Protein AF-A0A1R3GGT5-F1 (afdb_monomer)

Sequence (107 aa):
MNANYIEAIVSGESCETVCIETCCVNTAIVSVSSGVNHSLTTALHSIEIALGVINEDFQESNSMQQLQHLQPFRIVIYNAKGVARPLFISSLQETISVYNPHVLIIT

Organism: NCBI:txid93759

pLDDT: mean 75.82, std 15.11, range [42.5, 95.81]

Mean predicted aligned error: 9.36 Å

Secondary structure (DSSP, 8-state):
--EEEEEEEE-GGGPPPEEEEES-EEEEEEEEEEEEETTTTEEEEEEEEEEEE----S-SSSGGGTGGG-PPEEEEEE--S-TTSTTHHHHHHHHHHHH--SEEEE-

Solvent-accessible surface area (backbone atoms only — not comparable to full-atom values): 6461 Å² total; per-residue (Å²): 134,76,62,53,74,48,80,47,77,41,52,36,75,77,44,72,69,46,77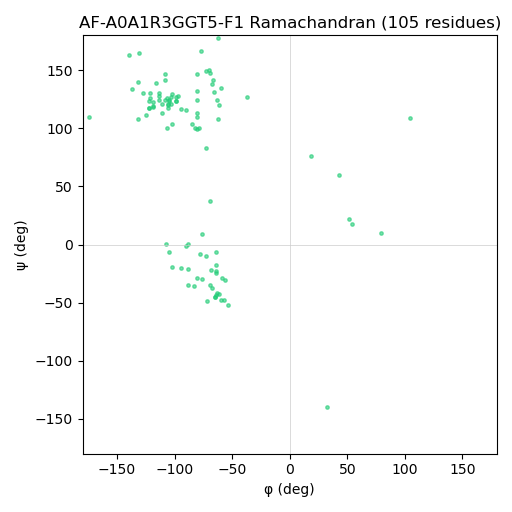,46,80,40,67,59,58,78,40,77,49,77,48,78,49,78,48,75,40,81,92,74,78,35,52,36,36,42,38,38,37,40,33,35,53,65,72,79,79,72,70,94,72,84,57,82,69,59,62,79,70,60,61,67,41,28,40,30,41,40,53,48,66,48,77,85,44,93,57,36,66,61,53,49,52,50,49,45,68,72,64,61,51,78,40,80,46,79,86

Foldseek 3Di:
DDKDKDKDKDWFLPDAKDKDWAFDFPDKDKDWDWDQDPVVRGITIIIIIITHHPPVPVDDDDCPVVSVPGGIAMEMEAEQSDVPDPCSVVVVVVVCVVRVHPHYHYD

Nearest PDB structures (foldseek):
  7uvl-assembly1_H  TM=6.398E-01  e=2.656E+00  Homo sapiens
  1pn4-assembly2_C  TM=3.522E-01  e=6.978E-01  Candida tropicalis
  1uw6-assembly3_O  TM=4.949E-01  e=4.589E+00  Lymnaea stagnalis
  3ce8-assembly1_A  TM=2.461E-01  e=7.929E+00  Shewanella baltica OS155

Structure (mmCIF, N/CA/C/O backbone):
data_AF-A0A1R3GGT5-F1
#
_entry.id   AF-A0A1R3GGT5-F1
#
loop_
_atom_site.group_PDB
_atom_site.id
_atom_site.type_symbol
_atom_site.label_atom_id
_atom_site.label_alt_id
_atom_site.label_comp_id
_atom_site.label_asym_id
_atom_site.label_entity_id
_atom_site.label_seq_id
_atom_site.pdbx_PDB_ins_code
_atom_site.Cartn_x
_atom_site.Cartn_y
_atom_site.Cartn_z
_atom_site.occupancy
_atom_site.B_iso_or_equiv
_atom_site.auth_seq_id
_atom_site.auth_comp_id
_atom_site.auth_asym_id
_atom_site.auth_atom_id
_atom_site.pdbx_PDB_model_num
ATOM 1 N N . MET A 1 1 ? -9.090 17.500 20.651 1.00 45.94 1 MET A N 1
ATOM 2 C CA . MET A 1 1 ? -9.144 16.324 19.760 1.00 45.94 1 MET A CA 1
ATOM 3 C C . MET A 1 1 ? -7.907 15.495 20.046 1.00 45.94 1 MET A C 1
ATOM 5 O O . MET A 1 1 ? -6.816 16.000 19.816 1.00 45.94 1 MET A O 1
ATOM 9 N N . ASN A 1 2 ? -8.058 14.296 20.608 1.00 49.56 2 ASN A N 1
ATOM 10 C CA . ASN A 1 2 ? -6.944 13.353 20.706 1.00 49.56 2 ASN A CA 1
ATOM 11 C C . ASN A 1 2 ? -6.823 12.661 19.346 1.00 49.56 2 ASN A C 1
ATOM 13 O O . ASN A 1 2 ? -7.750 11.973 18.927 1.00 49.56 2 ASN A O 1
ATOM 17 N N . ALA A 1 3 ? -5.729 12.908 18.631 1.00 56.28 3 ALA A N 1
ATOM 18 C CA . ALA A 1 3 ? -5.438 12.237 17.372 1.00 56.28 3 ALA A CA 1
ATOM 19 C C . ALA A 1 3 ? -4.453 11.098 17.644 1.00 56.28 3 ALA A C 1
ATOM 21 O O . ALA A 1 3 ? -3.399 11.328 18.237 1.00 56.28 3 ALA A O 1
ATOM 22 N N . ASN A 1 4 ? -4.789 9.883 17.211 1.00 65.00 4 ASN A N 1
ATOM 23 C CA . ASN A 1 4 ? -3.824 8.790 17.183 1.00 65.00 4 ASN A CA 1
ATOM 24 C C . ASN A 1 4 ? -2.965 8.959 15.931 1.00 65.00 4 ASN A C 1
ATOM 26 O O . ASN A 1 4 ? -3.495 9.056 14.824 1.00 65.00 4 ASN A O 1
ATOM 30 N N . TYR A 1 5 ? -1.649 9.020 16.109 1.00 63.41 5 TYR A N 1
ATOM 31 C CA . TYR A 1 5 ? -0.704 9.195 15.013 1.00 63.41 5 TYR A CA 1
ATOM 32 C C . TYR A 1 5 ? -0.032 7.866 14.683 1.00 63.41 5 TYR A C 1
ATOM 34 O O . TYR A 1 5 ? 0.505 7.206 15.572 1.00 63.41 5 TYR A O 1
ATOM 42 N N . ILE A 1 6 ? -0.075 7.479 13.412 1.00 71.56 6 ILE A N 1
ATOM 43 C CA . ILE A 1 6 ? 0.586 6.288 12.888 1.00 71.56 6 ILE A CA 1
ATOM 44 C C . ILE A 1 6 ? 1.528 6.746 11.780 1.00 71.56 6 ILE A C 1
ATOM 46 O O . ILE A 1 6 ? 1.096 7.278 10.761 1.00 71.56 6 ILE A O 1
ATOM 50 N N . GLU A 1 7 ? 2.821 6.524 11.974 1.00 69.88 7 GLU A N 1
ATOM 51 C CA . GLU A 1 7 ? 3.843 6.784 10.964 1.00 69.88 7 GLU A CA 1
ATOM 52 C C . GLU A 1 7 ? 4.266 5.464 10.313 1.00 69.88 7 GLU A C 1
ATOM 54 O O . GLU A 1 7 ? 4.582 4.495 11.007 1.00 69.88 7 GLU A O 1
ATOM 59 N N . ALA A 1 8 ? 4.264 5.418 8.981 1.00 68.50 8 ALA A N 1
ATOM 60 C CA . ALA A 1 8 ? 4.695 4.273 8.192 1.00 68.50 8 ALA A CA 1
ATOM 61 C C . ALA A 1 8 ? 5.662 4.727 7.088 1.00 68.50 8 ALA A C 1
ATOM 63 O O . ALA A 1 8 ? 5.278 5.320 6.080 1.00 68.50 8 ALA A O 1
ATOM 64 N N . ILE A 1 9 ? 6.943 4.405 7.248 1.00 65.56 9 ILE A N 1
ATOM 65 C CA . ILE A 1 9 ? 7.953 4.684 6.224 1.00 65.56 9 ILE A CA 1
ATOM 66 C C . ILE A 1 9 ? 8.036 3.480 5.281 1.00 65.56 9 ILE A C 1
ATOM 68 O O . ILE A 1 9 ? 8.439 2.390 5.688 1.00 65.56 9 ILE A O 1
ATOM 72 N N . VAL A 1 10 ? 7.686 3.679 4.009 1.00 64.31 10 VAL A N 1
ATOM 73 C CA . VAL A 1 10 ? 7.750 2.655 2.961 1.00 64.31 10 VAL A CA 1
ATOM 74 C C . VAL A 1 10 ? 8.916 2.953 2.026 1.00 64.31 10 VAL A C 1
ATOM 76 O O . VAL A 1 10 ? 8.872 3.786 1.120 1.00 64.31 10 VAL A O 1
ATOM 79 N N . SER A 1 11 ? 10.008 2.233 2.242 1.00 63.28 11 SER A N 1
ATOM 80 C CA . SER A 1 11 ? 11.170 2.298 1.367 1.00 63.28 11 SER A CA 1
ATOM 81 C C . SER A 1 11 ? 10.952 1.439 0.124 1.00 63.28 11 SER A C 1
ATOM 83 O O . SER A 1 11 ? 11.154 0.233 0.198 1.00 63.28 11 SER A O 1
ATOM 85 N N . GLY A 1 12 ? 10.578 2.066 -0.999 1.00 62.34 12 GLY A N 1
ATOM 86 C CA . GLY A 1 12 ? 10.643 1.526 -2.368 1.00 62.34 12 GLY A CA 1
ATOM 87 C C . GLY A 1 12 ? 10.446 0.020 -2.514 1.00 62.34 12 GLY A C 1
ATOM 88 O O . GLY A 1 12 ? 9.624 -0.577 -1.841 1.00 62.34 12 GLY A O 1
ATOM 89 N N . GLU A 1 13 ? 11.212 -0.634 -3.387 1.00 60.88 13 GLU A N 1
ATOM 90 C CA . GLU A 1 13 ? 11.026 -2.056 -3.726 1.00 60.88 13 GLU A CA 1
ATOM 91 C C . GLU A 1 13 ? 11.242 -3.059 -2.568 1.00 60.88 13 GLU A C 1
ATOM 93 O O . GLU A 1 13 ? 11.003 -4.258 -2.746 1.00 60.88 13 GLU A O 1
ATOM 98 N N . SER A 1 14 ? 11.693 -2.612 -1.392 1.00 61.06 14 SER A N 1
ATOM 99 C CA . SER A 1 14 ? 12.133 -3.485 -0.298 1.00 61.06 14 SER A CA 1
ATOM 100 C C . SER A 1 14 ? 11.123 -3.658 0.836 1.00 61.06 14 SER A C 1
ATOM 102 O O . SER A 1 14 ? 11.223 -4.641 1.567 1.00 61.06 14 SER A O 1
ATOM 104 N N . CYS A 1 15 ? 10.137 -2.771 0.987 1.00 69.00 15 CYS A N 1
ATOM 105 C CA . CYS A 1 15 ? 9.154 -2.886 2.068 1.00 69.00 15 CYS A CA 1
ATOM 106 C C . CYS A 1 15 ? 8.034 -3.899 1.769 1.00 69.00 15 CYS A C 1
ATOM 108 O O . CYS A 1 15 ? 7.604 -4.077 0.626 1.00 69.00 15 CYS A O 1
ATOM 110 N N . GLU A 1 16 ? 7.547 -4.568 2.812 1.00 78.25 16 GLU A N 1
ATOM 111 C CA . GLU A 1 16 ? 6.346 -5.405 2.741 1.00 78.25 16 GLU A CA 1
ATOM 112 C C . GLU A 1 16 ? 5.069 -4.553 2.743 1.00 78.25 16 GLU A C 1
ATOM 114 O O . GLU A 1 16 ? 5.099 -3.354 3.019 1.00 78.25 16 GLU A O 1
ATOM 119 N N . THR A 1 17 ? 3.940 -5.179 2.403 1.00 82.62 17 THR A N 1
ATOM 120 C CA . THR A 1 17 ? 2.624 -4.535 2.516 1.00 82.62 17 THR A CA 1
ATOM 121 C C . THR A 1 17 ? 2.312 -4.288 3.987 1.00 82.62 17 THR A C 1
ATOM 123 O O . THR A 1 17 ? 2.429 -5.199 4.804 1.00 82.62 17 THR A O 1
ATOM 126 N N . VAL A 1 18 ? 1.887 -3.073 4.323 1.00 85.88 18 VAL A N 1
ATOM 127 C CA . VAL A 1 18 ? 1.536 -2.697 5.697 1.00 85.88 18 VAL A CA 1
ATOM 128 C C . VAL A 1 18 ? 0.019 -2.661 5.820 1.00 85.88 18 VAL A C 1
ATOM 130 O O . VAL A 1 18 ? -0.641 -1.909 5.107 1.00 85.88 18 VAL A O 1
ATOM 133 N N . CYS A 1 19 ? -0.544 -3.463 6.722 1.00 87.12 19 CYS A N 1
ATOM 134 C CA . CYS A 1 19 ? -1.958 -3.397 7.083 1.00 87.12 19 CYS A CA 1
ATOM 135 C C . CYS A 1 19 ? -2.096 -2.740 8.456 1.00 87.12 19 CYS A C 1
ATOM 137 O O . CYS A 1 19 ? -1.498 -3.193 9.431 1.00 87.12 19 CYS A O 1
ATOM 139 N N . ILE A 1 20 ? -2.885 -1.675 8.520 1.00 85.94 20 ILE A N 1
ATOM 140 C CA . ILE A 1 20 ? -3.196 -0.938 9.737 1.00 85.94 20 ILE A CA 1
ATOM 141 C C . ILE A 1 20 ? -4.666 -1.185 10.048 1.00 85.94 20 ILE A C 1
ATOM 143 O O . ILE A 1 20 ? -5.553 -0.737 9.317 1.00 85.94 20 ILE A O 1
ATOM 147 N N . GLU A 1 21 ? -4.917 -1.884 11.149 1.00 84.62 21 GLU A N 1
ATOM 148 C CA . GLU A 1 21 ? -6.24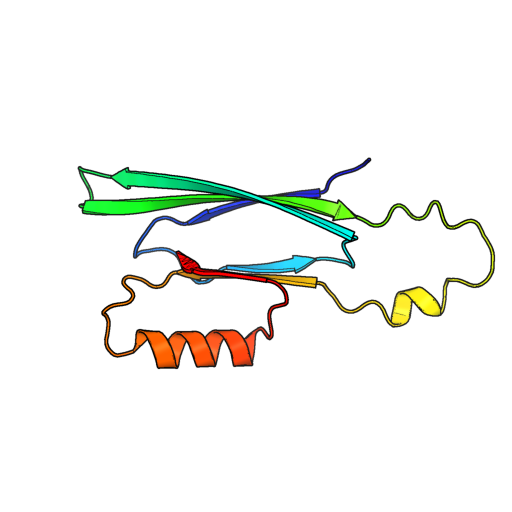9 -2.010 11.732 1.00 84.62 21 GLU A CA 1
ATOM 149 C C . GLU A 1 21 ? -6.399 -0.984 12.855 1.00 84.62 21 GLU A C 1
ATOM 151 O O . GLU A 1 21 ? -5.560 -0.894 13.751 1.00 84.62 21 GLU A O 1
ATOM 156 N N . THR A 1 22 ? -7.467 -0.194 12.805 1.00 74.75 22 THR A N 1
ATOM 157 C CA . THR A 1 22 ? -7.781 0.802 13.830 1.00 74.75 22 THR A CA 1
ATOM 158 C C . THR A 1 22 ? -9.236 0.681 14.277 1.00 74.75 22 THR A C 1
ATOM 160 O O . THR A 1 22 ? -10.055 0.015 13.634 1.00 74.75 22 THR A O 1
ATOM 163 N N . CYS A 1 23 ? -9.565 1.302 15.411 1.00 73.62 23 CYS A N 1
ATOM 164 C CA . CYS A 1 23 ? -10.945 1.447 15.862 1.00 73.62 23 CYS A CA 1
ATOM 165 C C . CYS A 1 23 ? -11.764 2.270 14.851 1.00 73.62 23 CYS A C 1
ATOM 167 O O . CYS A 1 23 ? -11.253 2.746 13.838 1.00 73.62 23 CYS A O 1
ATOM 169 N N . CYS A 1 24 ? -13.060 2.446 15.097 1.00 70.06 24 CYS A N 1
ATOM 170 C CA . CYS A 1 24 ? -13.857 3.312 14.237 1.00 70.06 24 CYS A CA 1
ATOM 171 C C . CYS A 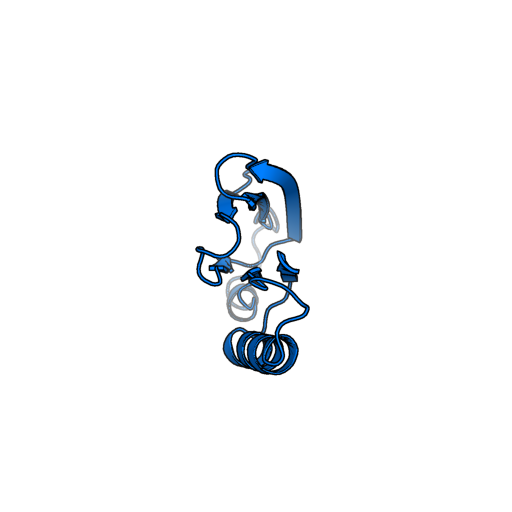1 24 ? -13.345 4.756 14.270 1.00 70.06 24 CYS A C 1
ATOM 173 O O . CYS A 1 24 ? -13.309 5.413 15.312 1.00 70.06 24 CYS A O 1
ATOM 175 N N . VAL A 1 25 ? -12.954 5.240 13.094 1.00 71.06 25 VAL A N 1
ATOM 176 C CA . VAL A 1 25 ? -12.441 6.591 12.868 1.00 71.06 25 VAL A CA 1
ATOM 177 C C . VAL A 1 25 ? -13.476 7.404 12.101 1.00 71.06 25 VAL A C 1
ATOM 179 O O . VAL A 1 25 ? -14.129 6.887 11.198 1.00 71.06 25 VAL A O 1
ATOM 182 N N . ASN A 1 26 ? -13.624 8.683 12.451 1.00 70.44 26 ASN A N 1
ATOM 183 C CA . ASN A 1 26 ? -14.448 9.616 11.672 1.00 70.44 26 ASN A CA 1
ATOM 184 C C . ASN A 1 26 ? -13.623 10.276 10.561 1.00 70.44 26 ASN A C 1
ATOM 186 O O . ASN A 1 26 ? -14.112 10.536 9.467 1.00 70.44 26 ASN A O 1
ATOM 190 N N . THR A 1 27 ? -12.343 10.522 10.850 1.00 74.88 27 THR A N 1
ATOM 191 C CA . THR A 1 27 ? -11.441 11.231 9.947 1.00 74.88 27 THR A CA 1
ATOM 192 C C . THR A 1 27 ? -10.087 10.538 9.920 1.00 74.88 27 THR A C 1
ATOM 194 O O . THR A 1 27 ? -9.516 10.247 10.968 1.00 74.88 27 THR A O 1
ATOM 197 N N . ALA A 1 28 ? -9.540 10.329 8.725 1.00 79.00 28 ALA A N 1
ATOM 198 C CA . ALA A 1 28 ? -8.148 9.946 8.519 1.00 79.00 28 ALA A CA 1
ATOM 199 C C . ALA A 1 28 ? -7.476 11.002 7.634 1.00 79.00 28 ALA A C 1
ATOM 201 O O . ALA A 1 28 ? -7.980 11.324 6.558 1.00 79.00 28 ALA A O 1
ATOM 202 N N . ILE A 1 29 ? -6.358 11.555 8.097 1.00 82.81 29 ILE A N 1
ATOM 203 C CA . ILE A 1 29 ? -5.516 12.476 7.333 1.00 82.81 29 ILE A CA 1
ATOM 204 C C . ILE A 1 29 ? -4.273 11.704 6.922 1.00 82.81 29 ILE A C 1
ATOM 206 O O . ILE A 1 29 ? -3.551 11.197 7.777 1.00 82.81 29 ILE A O 1
ATOM 210 N N . VAL A 1 30 ? -4.040 11.620 5.616 1.00 84.56 30 VAL A N 1
ATOM 211 C CA . VAL A 1 30 ? -2.885 10.931 5.041 1.00 84.56 30 VAL A CA 1
ATOM 212 C C . VAL A 1 30 ? -1.961 11.973 4.422 1.00 84.56 30 VAL A C 1
ATOM 214 O O . VAL A 1 30 ? -2.369 12.711 3.526 1.00 84.56 30 VAL A O 1
ATOM 217 N N . SER A 1 31 ? -0.722 12.024 4.899 1.00 85.00 31 SER A N 1
ATOM 218 C CA . SER A 1 31 ? 0.364 12.805 4.315 1.00 85.00 31 SER A CA 1
ATOM 219 C C . SER A 1 31 ? 1.331 11.845 3.633 1.00 85.00 31 SER A C 1
ATOM 221 O O . SER A 1 31 ? 1.779 10.868 4.230 1.00 85.00 31 SER A O 1
ATOM 223 N N . VAL A 1 32 ? 1.617 12.096 2.357 1.00 85.81 32 VAL A N 1
ATOM 224 C CA . VAL A 1 32 ? 2.543 11.285 1.563 1.00 85.81 32 VAL A CA 1
ATOM 225 C C . VAL A 1 32 ? 3.646 12.192 1.056 1.00 85.81 32 VAL A C 1
ATOM 227 O O . VAL A 1 32 ? 3.386 13.167 0.351 1.00 85.81 32 VAL A O 1
ATOM 230 N N . SER A 1 33 ? 4.887 11.844 1.370 1.00 84.62 33 SER A N 1
ATOM 231 C CA . SER A 1 33 ? 6.063 12.450 0.757 1.00 84.62 33 SER A CA 1
ATOM 232 C C . SER A 1 33 ? 6.828 11.388 -0.016 1.00 84.62 33 SER A C 1
ATOM 234 O O . SER A 1 33 ? 6.922 10.234 0.395 1.00 84.62 33 SER A O 1
ATOM 236 N N . SER A 1 34 ? 7.313 11.750 -1.200 1.00 83.69 34 SER A N 1
ATOM 237 C CA . SER A 1 34 ? 8.035 10.832 -2.077 1.00 83.69 34 SER A CA 1
ATOM 238 C C . SER A 1 34 ? 9.317 11.479 -2.567 1.00 83.69 34 SER A C 1
ATOM 240 O O . SER A 1 34 ? 9.338 12.663 -2.901 1.00 83.69 34 SER A O 1
ATOM 242 N N . GLY A 1 35 ? 10.383 10.693 -2.615 1.00 83.19 35 GLY A N 1
ATOM 243 C CA . GLY A 1 35 ? 11.684 11.109 -3.113 1.00 83.19 35 GLY A CA 1
ATOM 244 C C . GLY A 1 35 ? 12.324 10.013 -3.949 1.00 83.19 35 GLY A C 1
ATOM 245 O O . GLY A 1 35 ? 11.937 8.848 -3.885 1.00 83.19 35 GLY A O 1
ATOM 246 N N . VAL A 1 36 ? 13.328 10.387 -4.734 1.00 80.44 36 VAL A N 1
ATOM 247 C CA . VAL A 1 36 ? 14.164 9.432 -5.466 1.00 80.44 36 VAL A CA 1
ATOM 248 C C . VAL A 1 36 ? 15.509 9.364 -4.761 1.00 80.44 36 VAL A C 1
ATOM 250 O O . VAL A 1 36 ? 16.209 10.370 -4.645 1.00 80.44 36 VAL A O 1
ATOM 253 N N . ASN A 1 37 ? 15.885 8.180 -4.281 1.00 73.00 37 ASN A N 1
ATOM 254 C CA . ASN A 1 37 ? 17.221 7.964 -3.751 1.00 73.00 37 ASN A CA 1
ATOM 255 C C . ASN A 1 37 ? 18.174 7.684 -4.916 1.00 73.00 37 ASN A C 1
ATOM 257 O O . ASN A 1 37 ? 18.234 6.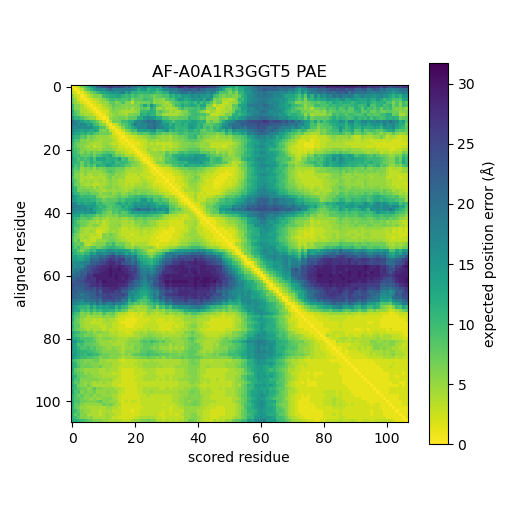566 -5.426 1.00 73.00 37 ASN A O 1
ATOM 261 N N . HIS A 1 38 ? 18.930 8.701 -5.335 1.00 71.75 38 HIS A N 1
ATOM 262 C CA . HIS A 1 38 ? 19.870 8.587 -6.452 1.00 71.75 38 HIS A CA 1
ATOM 263 C C . HIS A 1 38 ? 20.953 7.516 -6.245 1.00 71.75 38 HIS A C 1
ATOM 265 O O . HIS A 1 38 ? 21.400 6.927 -7.224 1.00 71.75 38 HIS A O 1
ATOM 271 N N . SER A 1 39 ? 21.343 7.224 -5.000 1.00 76.12 39 SER A N 1
ATOM 272 C CA . SER A 1 39 ? 22.362 6.210 -4.699 1.00 76.12 39 SER A CA 1
ATOM 273 C C . SER A 1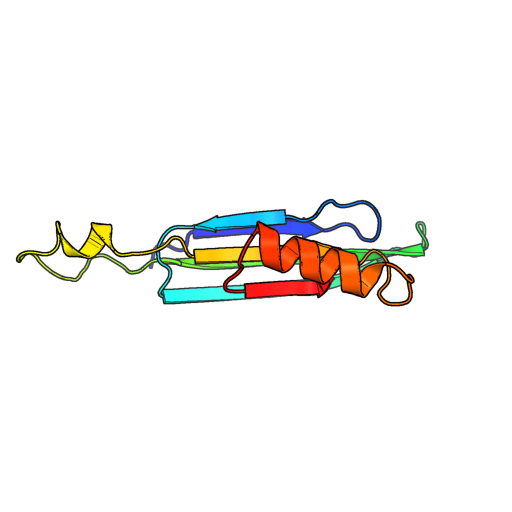 39 ? 21.832 4.780 -4.813 1.00 76.12 39 SER A C 1
ATOM 275 O O . SER A 1 39 ? 22.596 3.872 -5.122 1.00 76.12 39 SER A O 1
ATOM 277 N N . LEU A 1 40 ? 20.535 4.572 -4.559 1.00 66.31 40 LEU A N 1
ATOM 278 C CA . LEU A 1 40 ? 19.896 3.251 -4.594 1.00 66.31 40 LEU A CA 1
ATOM 279 C C . LEU A 1 40 ? 19.030 3.037 -5.840 1.00 66.31 40 LEU A C 1
ATOM 281 O O . LEU A 1 40 ? 18.539 1.936 -6.054 1.00 66.31 40 LEU A O 1
ATOM 285 N N . THR A 1 41 ? 18.837 4.063 -6.676 1.00 73.94 41 THR A N 1
ATOM 286 C CA . THR A 1 41 ? 17.917 4.060 -7.834 1.00 73.94 41 THR A CA 1
ATOM 287 C C . THR A 1 41 ? 16.472 3.674 -7.491 1.00 73.94 41 THR A C 1
ATOM 289 O O . THR A 1 41 ? 15.685 3.348 -8.373 1.00 73.94 41 THR A O 1
ATOM 292 N N . THR A 1 42 ? 16.100 3.743 -6.212 1.00 72.50 42 THR A N 1
ATOM 293 C CA . THR A 1 42 ? 14.770 3.392 -5.710 1.00 72.50 42 THR A CA 1
ATOM 294 C C . THR A 1 42 ? 13.996 4.637 -5.301 1.00 72.50 42 THR A C 1
ATOM 296 O O . THR A 1 42 ? 14.562 5.596 -4.764 1.00 72.50 42 THR A O 1
ATOM 299 N N . ALA A 1 43 ? 12.679 4.600 -5.489 1.00 77.88 43 ALA A N 1
ATOM 300 C CA . ALA A 1 43 ? 11.786 5.557 -4.853 1.00 77.88 43 ALA A CA 1
ATOM 301 C C . ALA A 1 43 ? 11.739 5.314 -3.333 1.00 77.88 43 ALA A C 1
ATOM 303 O O . ALA A 1 43 ? 11.884 4.187 -2.864 1.00 77.88 43 ALA A O 1
ATOM 304 N N . LEU A 1 44 ? 11.571 6.380 -2.560 1.00 81.81 44 LEU A N 1
ATOM 305 C CA . LEU A 1 44 ? 11.320 6.352 -1.123 1.00 81.81 44 LEU A CA 1
ATOM 306 C C . LEU A 1 44 ? 9.991 7.055 -0.876 1.00 81.81 44 LEU A C 1
ATOM 308 O O . LEU A 1 44 ? 9.809 8.174 -1.354 1.00 81.81 44 LEU A O 1
ATOM 312 N N . HIS A 1 45 ? 9.100 6.420 -0.121 1.00 83.19 45 HIS A N 1
ATOM 313 C CA . HIS A 1 45 ? 7.791 6.959 0.221 1.00 83.19 45 HIS A CA 1
ATOM 314 C C . HIS A 1 45 ? 7.665 7.018 1.745 1.00 83.19 45 HIS A C 1
ATOM 316 O O . HIS A 1 45 ? 7.714 5.994 2.420 1.00 83.19 45 HIS A O 1
ATOM 322 N N . SER A 1 46 ? 7.517 8.212 2.312 1.00 83.25 46 SER A N 1
ATOM 323 C CA . SER A 1 46 ? 7.133 8.353 3.718 1.00 83.25 46 SER A CA 1
ATOM 324 C C . SER A 1 46 ? 5.640 8.628 3.788 1.00 83.25 46 SER A C 1
ATOM 326 O O . SER A 1 46 ? 5.160 9.568 3.144 1.00 83.25 46 SER A O 1
ATOM 328 N N . ILE A 1 47 ? 4.912 7.787 4.520 1.00 85.44 47 ILE A N 1
ATOM 329 C CA . ILE A 1 47 ? 3.463 7.871 4.669 1.00 85.44 47 ILE A CA 1
ATOM 330 C C . ILE A 1 47 ? 3.139 8.082 6.143 1.00 85.44 47 ILE A C 1
ATOM 332 O O . ILE A 1 47 ? 3.416 7.250 7.001 1.00 85.44 47 ILE A O 1
ATOM 336 N N . GLU A 1 48 ? 2.493 9.197 6.433 1.00 84.88 48 GLU A N 1
ATOM 337 C CA . GLU A 1 48 ? 2.043 9.554 7.769 1.00 84.88 48 GLU A CA 1
ATOM 338 C C . GLU A 1 48 ? 0.517 9.550 7.791 1.00 84.88 48 GLU A C 1
ATOM 340 O O . GLU A 1 48 ? -0.133 10.136 6.922 1.00 84.88 48 GLU A O 1
ATOM 345 N N . ILE A 1 49 ? -0.068 8.876 8.776 1.00 83.38 49 ILE A N 1
ATOM 346 C CA . ILE A 1 49 ? -1.513 8.720 8.918 1.00 83.38 49 ILE A CA 1
ATOM 347 C C . ILE A 1 49 ? -1.917 9.219 10.303 1.00 83.38 49 ILE A C 1
ATOM 349 O O . ILE A 1 49 ? -1.636 8.593 11.324 1.00 83.38 49 ILE A O 1
ATOM 353 N N . ALA A 1 50 ? -2.636 10.337 10.342 1.00 82.06 50 ALA A N 1
ATOM 354 C CA . ALA A 1 50 ? -3.253 10.849 11.557 1.00 82.06 50 ALA A CA 1
ATOM 355 C C . ALA A 1 50 ? -4.736 10.463 11.591 1.00 82.06 50 ALA A C 1
ATOM 357 O O . ALA A 1 50 ? -5.504 10.786 10.684 1.00 82.06 50 ALA A O 1
ATOM 358 N N . LEU A 1 51 ? -5.148 9.777 12.653 1.00 79.88 51 LEU A N 1
ATOM 359 C CA . LEU A 1 51 ? -6.503 9.278 12.838 1.00 79.88 51 LEU A CA 1
ATOM 360 C C . LEU A 1 51 ? -7.247 10.121 13.878 1.00 79.88 51 LEU A C 1
ATOM 362 O O . LEU A 1 51 ? -6.879 10.168 15.054 1.00 79.88 51 LEU A O 1
ATOM 366 N N . GLY A 1 52 ? -8.322 10.769 13.433 1.00 70.62 52 GLY A N 1
ATOM 367 C CA . GLY A 1 52 ? -9.319 11.414 14.278 1.00 70.62 52 GLY A CA 1
ATOM 368 C C . GLY A 1 52 ? -10.357 10.391 14.729 1.00 70.62 52 GLY A C 1
ATOM 369 O O . GLY A 1 52 ? -11.228 9.984 13.952 1.00 70.62 52 GLY A O 1
ATOM 370 N N . VAL A 1 53 ? -10.249 9.966 15.985 1.00 66.50 53 VAL A N 1
ATOM 371 C CA . VAL A 1 53 ? -11.193 9.029 16.604 1.00 66.50 53 VAL A CA 1
ATOM 372 C C . VAL A 1 53 ? -12.516 9.749 16.877 1.00 66.50 53 VAL A C 1
ATOM 374 O O . VAL A 1 53 ? -12.540 10.959 17.118 1.00 66.50 53 VAL A O 1
ATOM 377 N N . ILE A 1 54 ? -13.629 9.016 16.826 1.00 63.75 54 ILE A N 1
ATOM 378 C CA . ILE A 1 54 ? -14.919 9.521 17.303 1.00 63.75 54 ILE A CA 1
ATOM 379 C C . ILE A 1 54 ? -14.765 9.795 18.806 1.00 63.75 54 ILE A C 1
ATOM 381 O O . ILE A 1 54 ? -14.638 8.860 19.591 1.00 63.75 54 ILE A O 1
ATOM 385 N N . ASN A 1 55 ? -14.729 11.067 19.213 1.00 57.00 55 ASN A N 1
ATOM 386 C CA . ASN A 1 55 ? -14.811 11.418 20.629 1.00 57.00 55 ASN A CA 1
ATOM 387 C C . ASN A 1 55 ? -16.177 10.953 21.156 1.00 57.00 55 ASN A C 1
ATOM 389 O O . ASN A 1 55 ? -17.213 11.362 20.628 1.00 57.00 55 ASN A O 1
ATOM 393 N N . GLU A 1 56 ? -16.173 10.134 22.206 1.00 54.31 56 GLU A N 1
ATOM 394 C CA . GLU A 1 56 ? -17.355 9.658 22.939 1.00 54.31 56 GLU A CA 1
ATOM 395 C C . GLU A 1 56 ? -18.058 10.777 23.743 1.00 54.31 56 GLU A C 1
ATOM 397 O O . GLU A 1 56 ? -18.589 10.539 24.820 1.00 54.31 56 GLU A O 1
ATOM 402 N N . ASP A 1 57 ? -18.129 12.006 23.222 1.00 49.16 57 ASP A N 1
ATOM 403 C CA . ASP A 1 57 ? -18.996 13.054 23.785 1.00 49.16 57 ASP A CA 1
ATOM 404 C C . ASP A 1 57 ? -20.481 12.824 23.410 1.00 49.16 57 ASP A C 1
ATOM 406 O O . ASP A 1 57 ? -21.347 13.661 23.674 1.00 49.16 57 ASP A O 1
ATOM 410 N N . PHE A 1 58 ? -20.809 11.664 22.824 1.00 49.41 58 PHE A N 1
ATOM 411 C CA . PHE A 1 58 ? -22.169 11.130 22.794 1.00 49.41 58 PHE A CA 1
ATOM 412 C C . PHE A 1 58 ? -22.538 10.631 24.192 1.00 49.41 58 PHE A C 1
ATOM 414 O O . PHE A 1 58 ? -22.405 9.455 24.528 1.00 49.41 58 PHE A O 1
ATOM 421 N N . GLN A 1 59 ? -22.974 11.599 24.995 1.00 42.50 59 GLN A N 1
ATOM 422 C CA . GLN A 1 59 ? -23.502 11.459 26.343 1.00 42.50 59 GLN A CA 1
ATOM 423 C C . GLN A 1 59 ? -24.352 10.195 26.539 1.00 42.50 59 GLN A C 1
ATOM 425 O O . GLN A 1 59 ? -25.323 9.954 25.824 1.00 42.50 59 GLN A O 1
ATOM 430 N N . GLU A 1 60 ? -23.976 9.433 27.567 1.00 48.16 60 GLU A N 1
ATOM 431 C CA . GLU A 1 60 ? -24.845 8.767 28.545 1.00 48.16 60 GLU A CA 1
ATOM 432 C C . GLU A 1 60 ? -26.322 8.598 28.149 1.00 48.16 60 GLU A C 1
ATOM 434 O O . GLU A 1 60 ? -27.204 9.283 28.658 1.00 48.16 60 GLU A O 1
ATOM 439 N N . SER A 1 61 ? -26.629 7.649 27.266 1.00 45.34 61 SER A N 1
ATOM 440 C CA . SER A 1 61 ? -27.850 6.831 27.353 1.00 45.34 61 SER A CA 1
ATOM 441 C C . SER A 1 61 ? -27.840 5.741 26.271 1.00 45.34 61 SER A C 1
ATOM 443 O O . SER A 1 61 ? -28.015 6.007 25.090 1.00 45.34 61 SER A O 1
ATOM 445 N N . ASN A 1 62 ? -27.675 4.482 26.694 1.00 45.78 62 ASN A N 1
ATOM 446 C CA . ASN A 1 62 ? -27.908 3.242 25.923 1.00 45.78 62 ASN A CA 1
ATOM 447 C C . ASN A 1 62 ? -26.856 2.747 24.896 1.00 45.78 62 ASN A C 1
ATOM 449 O O . ASN A 1 62 ? -27.115 1.763 24.204 1.00 45.78 62 ASN A O 1
ATOM 453 N N . SER A 1 63 ? -25.648 3.308 24.816 1.00 50.66 63 SER A N 1
ATOM 454 C CA . SER A 1 63 ? -24.690 3.039 23.719 1.00 50.66 63 SER A CA 1
ATOM 455 C C . SER A 1 63 ? -23.725 1.844 23.883 1.00 50.66 63 SER A C 1
ATOM 457 O O . SER A 1 63 ? -22.971 1.551 22.957 1.00 50.66 63 SER A O 1
ATOM 459 N N . MET A 1 64 ? -23.762 1.075 24.980 1.00 45.50 64 MET A N 1
ATOM 460 C CA . MET A 1 64 ? -22.894 -0.118 25.141 1.00 45.50 64 MET A CA 1
ATOM 461 C C . MET A 1 64 ? -23.183 -1.235 24.115 1.00 45.50 64 MET A C 1
ATOM 463 O O . MET A 1 64 ? -22.306 -2.043 23.819 1.00 45.50 64 MET A O 1
ATOM 467 N N . GLN A 1 65 ? -24.390 -1.277 23.537 1.00 46.84 65 GLN A N 1
ATOM 468 C CA . GLN A 1 65 ? -24.756 -2.231 22.476 1.00 46.84 65 GLN A CA 1
ATOM 469 C C . GLN A 1 65 ? -24.432 -1.716 21.060 1.00 46.84 65 GLN A C 1
ATOM 471 O O . GLN A 1 65 ? -24.269 -2.518 20.146 1.00 46.84 65 GLN A O 1
ATOM 476 N N . GLN A 1 66 ? -24.281 -0.400 20.857 1.00 49.62 66 GLN A N 1
ATOM 477 C CA . GLN A 1 66 ? -23.953 0.173 19.540 1.00 49.62 66 GLN A CA 1
ATOM 478 C C . GLN A 1 66 ? -22.457 0.092 19.206 1.00 49.62 66 GLN A C 1
ATOM 480 O O . GLN A 1 66 ? -22.103 -0.070 18.039 1.00 49.62 66 GLN A O 1
ATOM 485 N N . LEU A 1 67 ? -21.578 0.103 20.214 1.00 50.81 67 LEU A N 1
ATOM 486 C CA . LEU A 1 67 ? -20.135 -0.105 20.031 1.00 50.81 67 LEU A CA 1
ATOM 487 C C . LEU A 1 67 ? -19.782 -1.508 19.503 1.00 50.81 67 LEU A C 1
ATOM 489 O O . LEU A 1 67 ? -18.761 -1.672 18.844 1.00 50.81 67 LEU A O 1
ATOM 493 N N . GLN A 1 68 ? -20.639 -2.512 19.721 1.00 48.91 68 GLN A N 1
ATOM 494 C CA . GLN A 1 68 ? -20.405 -3.894 19.269 1.00 48.91 68 GLN A CA 1
ATOM 495 C C . GLN A 1 68 ? -20.558 -4.091 17.748 1.00 48.91 68 GLN A C 1
ATOM 497 O O . GLN A 1 68 ? -20.187 -5.142 17.228 1.00 48.91 68 GLN A O 1
ATOM 502 N N . HIS A 1 69 ? -21.077 -3.091 17.025 1.00 52.59 69 HIS A N 1
ATOM 503 C CA . HIS A 1 69 ? -21.278 -3.136 15.570 1.00 52.59 69 HIS A CA 1
ATOM 504 C C . HIS A 1 69 ? -20.301 -2.263 14.775 1.00 52.59 69 HIS A C 1
ATOM 506 O O . HIS A 1 69 ? -20.370 -2.214 13.546 1.00 52.59 69 HIS A O 1
ATOM 512 N N . LEU A 1 70 ? -19.384 -1.583 15.459 1.00 64.56 70 LEU A N 1
ATOM 513 C CA . LEU A 1 70 ? -18.379 -0.737 14.837 1.00 64.56 70 LEU A CA 1
ATOM 514 C C . LEU A 1 70 ? -17.244 -1.618 14.293 1.00 64.56 70 LEU A C 1
ATOM 516 O O . LEU A 1 70 ? -16.400 -2.108 15.043 1.00 64.56 70 LEU A O 1
ATOM 520 N N . GLN A 1 71 ? -17.263 -1.878 12.981 1.00 68.88 71 GLN A N 1
ATOM 521 C CA . GLN A 1 71 ? -16.213 -2.661 12.328 1.00 68.88 71 GLN A CA 1
ATOM 522 C C . GLN A 1 71 ? -14.875 -1.904 12.354 1.00 68.88 71 GLN A C 1
ATOM 524 O O . GLN A 1 71 ? -14.861 -0.682 12.191 1.00 68.88 71 GLN A O 1
ATOM 529 N N . PRO A 1 72 ? -13.742 -2.602 12.557 1.00 76.06 72 PRO A N 1
ATOM 530 C CA . PRO A 1 72 ? -12.432 -1.969 12.509 1.00 76.06 72 PRO A CA 1
ATOM 531 C C . PRO A 1 72 ? -12.198 -1.340 11.135 1.00 76.06 72 PRO A C 1
ATOM 533 O O . PRO A 1 72 ? -12.453 -1.958 10.098 1.00 76.06 72 PRO A O 1
ATOM 536 N N . PHE A 1 73 ? -11.693 -0.109 11.132 1.00 83.56 73 PHE A N 1
ATOM 537 C CA . PHE A 1 73 ? -11.312 0.573 9.905 1.00 83.56 73 PHE A CA 1
ATOM 538 C C . PHE A 1 73 ? -9.931 0.075 9.482 1.00 83.56 73 PHE A C 1
ATOM 540 O O . PHE A 1 73 ? -9.013 -0.023 10.298 1.00 83.56 73 PHE A O 1
ATOM 547 N N . ARG A 1 74 ? -9.785 -0.277 8.205 1.00 89.19 74 ARG A N 1
ATOM 548 C CA . ARG A 1 74 ? -8.572 -0.913 7.676 1.00 89.19 74 ARG A CA 1
ATOM 549 C C . ARG A 1 74 ? -7.932 -0.053 6.609 1.00 89.19 74 ARG A C 1
ATOM 551 O O . ARG A 1 74 ? -8.571 0.235 5.595 1.00 89.19 74 ARG A O 1
ATOM 558 N N . ILE A 1 75 ? -6.672 0.299 6.821 1.00 90.56 75 ILE A N 1
ATOM 559 C CA . ILE A 1 75 ? -5.844 1.004 5.847 1.00 90.56 75 ILE A CA 1
ATOM 560 C C . ILE A 1 75 ? -4.729 0.058 5.422 1.00 90.56 75 ILE A C 1
ATOM 562 O O . ILE A 1 75 ? -3.992 -0.446 6.264 1.00 90.56 75 ILE A O 1
ATOM 566 N N . VAL A 1 76 ? -4.601 -0.186 4.123 1.00 93.00 76 VAL A N 1
ATOM 567 C CA . VAL A 1 76 ? -3.519 -1.001 3.568 1.00 93.00 76 VAL A CA 1
ATOM 568 C C . VAL A 1 76 ? -2.613 -0.117 2.729 1.00 93.00 76 VAL A C 1
ATOM 570 O O . VAL A 1 76 ? -3.079 0.580 1.831 1.00 93.00 76 VAL A O 1
ATOM 573 N N . ILE A 1 77 ? -1.316 -0.168 3.012 1.00 91.69 77 ILE A N 1
ATOM 574 C CA . ILE A 1 77 ? -0.268 0.438 2.201 1.00 91.69 77 ILE A CA 1
ATOM 575 C C . ILE A 1 77 ? 0.389 -0.684 1.399 1.00 91.69 77 ILE A C 1
ATOM 577 O O . ILE A 1 77 ? 1.150 -1.492 1.937 1.00 91.69 77 ILE A O 1
ATOM 581 N N . TYR A 1 78 ? 0.048 -0.758 0.116 1.00 91.12 78 TYR A N 1
ATOM 582 C CA . TYR A 1 78 ? 0.551 -1.751 -0.818 1.00 91.12 78 TYR A CA 1
ATOM 583 C C . TYR A 1 78 ? 1.751 -1.208 -1.588 1.00 91.12 78 TYR A C 1
ATOM 585 O O . TYR A 1 78 ? 1.634 -0.276 -2.383 1.00 91.12 78 TYR A O 1
ATOM 593 N N . ASN A 1 79 ? 2.896 -1.851 -1.390 1.00 87.25 79 ASN A N 1
ATOM 594 C CA . ASN A 1 79 ? 4.084 -1.597 -2.184 1.00 87.25 79 ASN A CA 1
ATOM 595 C C . ASN A 1 79 ? 4.001 -2.347 -3.517 1.00 87.25 79 ASN A C 1
ATOM 597 O O . ASN A 1 79 ? 4.129 -3.574 -3.561 1.00 87.25 79 ASN A O 1
ATOM 601 N N . ALA A 1 80 ? 3.832 -1.605 -4.608 1.00 85.62 80 ALA A N 1
ATOM 602 C CA . ALA A 1 80 ? 3.696 -2.149 -5.949 1.00 85.62 80 ALA A CA 1
ATOM 603 C C . ALA A 1 80 ? 4.985 -2.788 -6.473 1.00 85.62 80 ALA A C 1
ATOM 605 O O . ALA A 1 80 ? 4.926 -3.592 -7.405 1.00 85.62 80 ALA A O 1
ATOM 606 N N . LYS A 1 81 ? 6.153 -2.411 -5.927 1.00 81.56 81 LYS A N 1
ATOM 607 C CA . LYS A 1 81 ? 7.485 -2.834 -6.404 1.00 81.56 81 LYS A CA 1
ATOM 608 C C . LYS A 1 81 ? 7.681 -2.604 -7.916 1.00 81.56 81 LYS A C 1
ATOM 610 O O . LYS A 1 81 ? 8.510 -3.253 -8.549 1.00 81.56 81 LYS A O 1
ATOM 615 N N . GLY A 1 82 ? 6.903 -1.690 -8.501 1.00 82.38 82 GLY A N 1
ATOM 616 C CA . GLY A 1 82 ? 6.801 -1.445 -9.939 1.00 82.38 82 GLY A CA 1
ATOM 617 C C . GLY A 1 82 ? 5.515 -2.001 -10.562 1.00 82.38 82 GLY A C 1
ATOM 618 O O . GLY A 1 82 ? 5.385 -3.198 -10.815 1.00 82.38 82 GLY A O 1
ATOM 619 N N . VAL A 1 83 ? 4.606 -1.098 -10.937 1.00 84.94 83 VAL A N 1
ATOM 620 C CA . VAL A 1 83 ? 3.298 -1.426 -11.545 1.00 84.94 83 VAL A CA 1
ATOM 621 C C . VAL A 1 83 ? 3.390 -2.114 -12.914 1.00 84.94 83 VAL A C 1
ATOM 623 O O . VAL A 1 83 ? 2.432 -2.733 -13.363 1.00 84.94 83 VAL A O 1
ATOM 626 N N . ALA A 1 84 ? 4.544 -2.026 -13.581 1.00 86.38 84 ALA A N 1
ATOM 627 C CA . ALA A 1 84 ? 4.795 -2.682 -14.864 1.00 86.38 84 ALA A CA 1
ATOM 628 C C . ALA A 1 84 ? 5.100 -4.187 -14.733 1.00 86.38 84 ALA A C 1
ATOM 630 O O . ALA A 1 84 ? 5.208 -4.881 -15.746 1.00 86.38 84 ALA A O 1
ATOM 631 N N . ARG A 1 85 ? 5.278 -4.713 -13.511 1.00 85.50 85 ARG A N 1
ATOM 632 C CA . ARG A 1 85 ? 5.558 -6.139 -13.306 1.00 85.50 85 ARG A CA 1
ATOM 633 C C . ARG A 1 85 ? 4.330 -6.985 -13.684 1.00 85.50 85 ARG A C 1
ATOM 635 O O . ARG A 1 85 ? 3.222 -6.645 -13.273 1.00 85.50 85 ARG A O 1
ATOM 642 N N . PRO A 1 86 ? 4.500 -8.133 -14.368 1.00 88.94 86 PRO A N 1
ATOM 643 C CA . PRO A 1 86 ? 3.376 -8.954 -14.838 1.00 88.94 86 PRO A CA 1
ATOM 644 C C . PRO A 1 86 ? 2.399 -9.411 -13.745 1.00 88.94 86 PRO A C 1
ATOM 646 O O . PRO A 1 86 ? 1.216 -9.585 -14.014 1.00 88.94 86 PRO A O 1
ATOM 649 N N . LEU A 1 87 ? 2.888 -9.600 -12.515 1.00 89.62 87 LEU A N 1
ATOM 650 C CA . LEU A 1 87 ? 2.095 -10.091 -11.383 1.00 89.62 87 LEU A CA 1
ATOM 651 C C . LEU A 1 87 ? 1.418 -8.980 -10.568 1.00 89.62 87 LEU A C 1
ATOM 653 O O . LEU A 1 87 ? 0.702 -9.291 -9.619 1.00 89.62 87 LEU A O 1
ATOM 657 N N . PHE A 1 88 ? 1.618 -7.702 -10.915 1.00 91.25 88 PHE A N 1
ATOM 658 C CA . PHE A 1 88 ? 1.120 -6.574 -10.121 1.00 91.25 88 PHE A CA 1
ATOM 659 C C . PHE A 1 88 ? -0.389 -6.670 -9.858 1.00 91.25 88 PHE A C 1
ATOM 661 O O . PHE A 1 88 ? -0.818 -6.638 -8.708 1.00 91.25 88 PHE A O 1
ATOM 668 N N . ILE A 1 89 ? -1.194 -6.862 -10.908 1.00 94.06 89 ILE A N 1
ATOM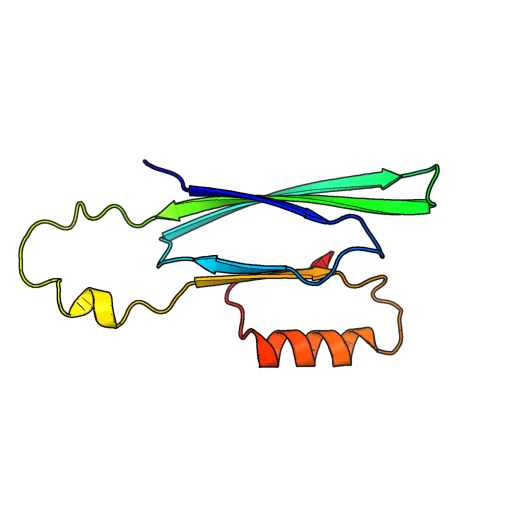 669 C CA . ILE A 1 89 ? -2.657 -6.909 -10.778 1.00 94.06 89 ILE A CA 1
ATOM 670 C C . ILE A 1 89 ? -3.113 -8.104 -9.937 1.00 94.06 89 ILE A C 1
ATOM 672 O O . ILE A 1 89 ? -3.945 -7.932 -9.049 1.00 94.06 89 ILE A O 1
ATOM 676 N N . SER A 1 90 ? -2.556 -9.297 -10.167 1.00 94.69 90 SER A N 1
ATOM 677 C CA . SER A 1 90 ? -2.927 -10.491 -9.400 1.00 94.69 90 SER A CA 1
ATOM 678 C C . SER A 1 90 ? -2.555 -10.360 -7.924 1.00 94.69 90 SER A C 1
ATOM 680 O O . SER A 1 90 ? -3.371 -10.667 -7.060 1.00 94.69 90 SER A O 1
ATOM 682 N N . SER A 1 91 ? -1.359 -9.847 -7.621 1.00 93.06 91 SER A N 1
ATOM 683 C CA . SER A 1 91 ? -0.909 -9.657 -6.238 1.00 93.06 91 SER A CA 1
ATOM 684 C C . SER A 1 91 ? -1.692 -8.551 -5.525 1.00 93.06 91 SER A C 1
ATOM 686 O O . SER A 1 91 ? -1.978 -8.664 -4.333 1.00 93.06 91 SER A O 1
ATOM 688 N N . LEU A 1 92 ? -2.091 -7.498 -6.244 1.00 94.44 92 LEU A N 1
ATOM 689 C CA . LEU A 1 92 ? -2.972 -6.459 -5.715 1.00 94.44 92 LEU A CA 1
ATOM 690 C C . LEU A 1 92 ? -4.367 -7.015 -5.391 1.00 94.44 92 LEU A C 1
ATOM 692 O O . LEU A 1 92 ? -4.900 -6.743 -4.318 1.00 94.44 92 LEU A O 1
ATOM 696 N N . GLN A 1 93 ? -4.949 -7.820 -6.284 1.00 95.81 93 GLN A N 1
ATOM 697 C CA . GLN A 1 93 ? -6.255 -8.454 -6.066 1.00 95.81 93 GLN A CA 1
ATOM 698 C C . GLN A 1 93 ? -6.243 -9.417 -4.877 1.00 95.81 93 GLN A C 1
ATOM 700 O O . GLN A 1 93 ? -7.176 -9.407 -4.072 1.00 95.81 93 GLN A O 1
ATOM 705 N N . GLU A 1 94 ? -5.184 -10.215 -4.741 1.00 95.50 94 GLU A N 1
ATOM 706 C CA . GLU A 1 94 ? -4.974 -11.081 -3.581 1.00 95.50 94 GLU A CA 1
ATOM 707 C C . GLU A 1 94 ? -4.900 -10.253 -2.293 1.00 95.50 94 GLU A C 1
ATOM 709 O O . GLU A 1 94 ? -5.638 -10.521 -1.348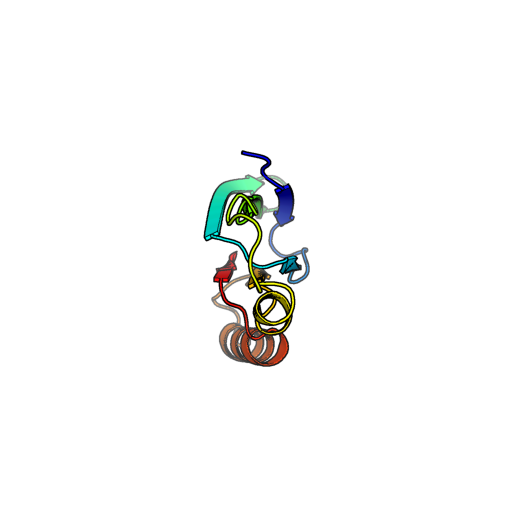 1.00 95.50 94 GLU A O 1
ATOM 714 N N . THR A 1 95 ? -4.112 -9.174 -2.291 1.00 94.38 95 THR A N 1
ATOM 715 C CA . THR A 1 95 ? -3.994 -8.256 -1.147 1.00 94.38 95 THR A CA 1
ATOM 716 C C . THR A 1 95 ? -5.353 -7.667 -0.751 1.00 94.38 95 THR A C 1
ATOM 718 O O . THR A 1 95 ? -5.721 -7.686 0.424 1.00 94.38 95 THR A O 1
ATOM 721 N 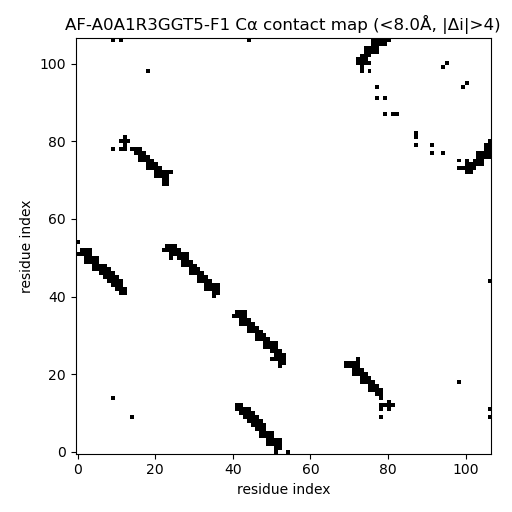N . ILE A 1 96 ? -6.133 -7.176 -1.720 1.00 95.81 96 ILE A N 1
ATOM 722 C CA . ILE A 1 96 ? -7.476 -6.629 -1.469 1.00 95.81 96 ILE A CA 1
ATOM 723 C C . ILE A 1 96 ? -8.398 -7.705 -0.891 1.00 95.81 96 ILE A C 1
ATOM 725 O O . ILE A 1 96 ? -9.130 -7.432 0.056 1.00 95.81 96 ILE A O 1
ATOM 729 N N . SER A 1 97 ? -8.341 -8.926 -1.423 1.00 95.69 97 SER A N 1
ATOM 730 C CA . SER A 1 97 ? -9.186 -10.037 -0.972 1.00 95.69 97 SER A CA 1
ATOM 731 C C . SER A 1 97 ? -8.840 -10.492 0.448 1.00 95.69 97 SER A C 1
ATOM 733 O O . SER A 1 97 ? -9.738 -10.815 1.220 1.00 95.69 97 SER A O 1
ATOM 735 N N . VAL A 1 98 ? -7.551 -10.499 0.801 1.00 94.00 98 VAL A N 1
ATOM 736 C CA . V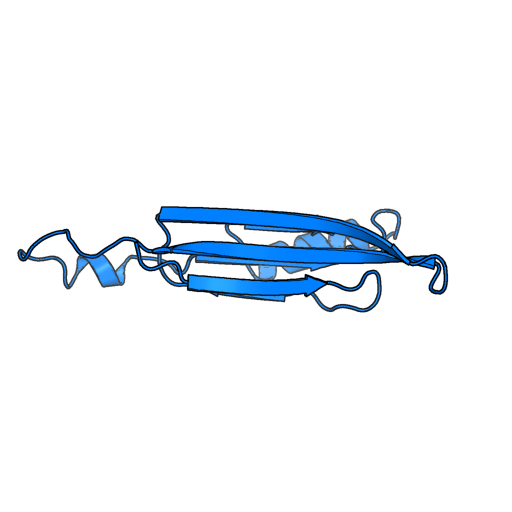AL A 1 98 ? -7.061 -10.907 2.125 1.00 94.00 98 VAL A CA 1
ATOM 737 C C . VAL A 1 98 ? -7.401 -9.868 3.189 1.00 94.00 98 VAL A C 1
ATOM 739 O O . VAL A 1 98 ? -7.910 -10.221 4.251 1.00 94.00 98 VAL A O 1
ATOM 742 N N . TYR A 1 99 ? -7.129 -8.589 2.923 1.00 91.94 99 TYR A N 1
ATOM 743 C CA . TYR A 1 99 ? -7.245 -7.549 3.948 1.00 91.94 99 TYR A CA 1
ATOM 744 C C . TYR A 1 99 ? -8.590 -6.820 3.948 1.00 91.94 99 TYR A C 1
ATOM 746 O O . TYR A 1 99 ? -8.952 -6.227 4.965 1.00 91.94 99 TYR A O 1
ATOM 754 N N . ASN A 1 100 ? -9.337 -6.859 2.839 1.00 92.75 100 ASN A N 1
ATOM 755 C CA . ASN A 1 100 ? -10.585 -6.119 2.638 1.00 92.75 100 ASN A CA 1
ATOM 756 C C . ASN A 1 100 ? -10.492 -4.662 3.154 1.00 92.75 100 ASN A C 1
ATOM 758 O O . ASN A 1 100 ? -11.184 -4.297 4.114 1.00 92.75 100 ASN A O 1
ATOM 762 N N . PRO A 1 101 ? -9.558 -3.853 2.612 1.00 93.25 101 PRO A N 1
ATOM 763 C CA . PRO A 1 101 ? -9.277 -2.523 3.134 1.00 93.25 101 PRO A CA 1
ATOM 764 C C . PRO A 1 101 ? -10.411 -1.535 2.860 1.00 93.25 101 PRO A C 1
ATOM 766 O O . PRO A 1 101 ? -11.066 -1.587 1.822 1.00 93.25 101 PRO A O 1
ATOM 769 N N . HIS A 1 102 ? -10.565 -0.563 3.758 1.00 89.81 102 HIS A N 1
ATOM 770 C CA . HIS A 1 102 ? -11.410 0.612 3.538 1.00 89.81 102 HIS A CA 1
ATOM 771 C C . HIS A 1 102 ? -10.656 1.686 2.746 1.00 89.81 102 HIS A C 1
ATOM 773 O O . HIS A 1 102 ? -11.237 2.380 1.915 1.00 89.81 102 HIS A O 1
ATOM 779 N N . VAL A 1 103 ? -9.349 1.810 2.997 1.00 88.88 103 VAL A N 1
ATOM 780 C CA . VAL A 1 103 ? -8.437 2.695 2.268 1.00 88.88 103 VAL A CA 1
ATOM 781 C C . VAL A 1 103 ? -7.247 1.879 1.792 1.00 88.88 103 VAL A C 1
ATOM 783 O O . VAL A 1 103 ? -6.621 1.164 2.573 1.00 88.88 103 VAL A O 1
ATOM 786 N N . LEU A 1 104 ? -6.925 2.008 0.510 1.00 93.12 104 LEU A N 1
ATOM 787 C CA . LEU A 1 104 ? -5.768 1.383 -0.112 1.00 93.12 104 LEU A CA 1
ATOM 788 C C . LEU A 1 104 ? -4.847 2.475 -0.658 1.00 93.12 104 LEU A C 1
ATOM 790 O O . LEU A 1 104 ? -5.248 3.249 -1.525 1.00 93.12 104 LEU A O 1
ATOM 794 N N . ILE A 1 105 ? -3.621 2.529 -0.148 1.00 90.44 105 ILE A N 1
ATOM 795 C CA . ILE A 1 105 ? -2.556 3.415 -0.620 1.00 90.44 105 ILE A CA 1
ATOM 796 C C . ILE A 1 105 ? -1.583 2.552 -1.416 1.00 90.44 105 ILE A C 1
ATOM 798 O O . ILE A 1 105 ? -1.081 1.563 -0.892 1.00 90.44 105 ILE A O 1
ATOM 802 N N . ILE A 1 106 ? -1.329 2.904 -2.674 1.00 90.19 106 ILE A N 1
ATOM 803 C CA . ILE A 1 106 ? -0.403 2.173 -3.546 1.00 90.19 106 ILE A CA 1
ATOM 804 C C . ILE A 1 106 ? 0.850 3.028 -3.728 1.00 90.19 106 ILE A C 1
ATOM 806 O O . ILE A 1 106 ? 0.736 4.178 -4.157 1.00 90.19 106 ILE A O 1
ATOM 810 N N . THR A 1 107 ? 2.014 2.466 -3.398 1.00 85.19 107 THR A N 1
ATOM 811 C CA . THR A 1 107 ? 3.336 3.098 -3.561 1.00 85.19 107 THR A CA 1
ATOM 812 C C . THR A 1 107 ? 4.166 2.376 -4.602 1.00 85.19 107 THR A C 1
ATOM 814 O O . THR A 1 107 ? 4.237 1.128 -4.500 1.00 85.19 107 THR A O 1
#

Radius of gyration: 17.07 Å; Cα contacts (8 Å, |Δi|>4): 178; chains: 1; bounding box: 50×27×43 Å